Protein AF-A0A838QXB9-F1 (afdb_monomer)

Secondary structure (DSSP, 8-state):
-PPPPPPPHHHHHHHHHHHHHHHHHHHHHHHHHHHHTTTTTS-HHHHHHHHHHHHHHHHHHHHHHHHHHHHHHHS---SHHHHHHHHHHHHHHHHHHHHHHHHHHHHHHHTSTTTHHHHHHHHHHHHHHHHHHHHHHHHHHHHHHHHHT---PPTT---PPPP-

Radius of gyration: 19.09 Å; Cα contacts (8 Å, |Δi|>4): 156; chains: 1; bounding box: 63×21×51 Å

Structure (mmCIF, N/CA/C/O backbone):
data_AF-A0A838QXB9-F1
#
_entry.id   AF-A0A838QXB9-F1
#
loop_
_atom_site.group_PDB
_atom_site.id
_atom_site.type_symbol
_atom_site.label_atom_id
_atom_site.label_alt_id
_atom_site.label_comp_id
_atom_site.label_asym_id
_atom_site.label_entity_id
_atom_site.label_seq_id
_atom_site.pdbx_PDB_ins_code
_atom_site.Cartn_x
_atom_site.Cartn_y
_atom_site.Cartn_z
_atom_site.occupancy
_atom_site.B_iso_or_equiv
_atom_site.auth_seq_id
_atom_site.auth_comp_id
_atom_site.auth_asym_id
_atom_site.auth_atom_id
_atom_site.pdbx_PDB_model_num
ATOM 1 N N . MET A 1 1 ? 38.416 -4.631 -13.370 1.00 43.62 1 MET A N 1
ATOM 2 C CA . MET A 1 1 ? 36.944 -4.481 -13.437 1.00 43.62 1 MET A CA 1
ATOM 3 C C . MET A 1 1 ? 36.651 -3.040 -13.811 1.00 43.62 1 MET A C 1
ATOM 5 O O . MET A 1 1 ? 37.119 -2.160 -13.105 1.00 43.62 1 MET A O 1
ATOM 9 N N . LEU A 1 2 ? 35.972 -2.788 -14.932 1.00 43.16 2 LEU A N 1
ATOM 10 C CA . LEU A 1 2 ? 35.561 -1.427 -15.299 1.00 43.16 2 LEU A CA 1
ATOM 11 C C . LEU A 1 2 ? 34.441 -0.960 -14.348 1.00 43.16 2 LEU A C 1
ATOM 13 O O . LEU A 1 2 ? 33.577 -1.778 -14.018 1.00 43.16 2 LEU A O 1
ATOM 17 N N . PRO A 1 3 ? 34.448 0.305 -13.892 1.00 50.91 3 PRO A N 1
ATOM 18 C CA . PRO A 1 3 ? 33.358 0.847 -13.091 1.00 50.91 3 PRO A CA 1
ATOM 19 C C . PRO A 1 3 ? 32.053 0.782 -13.891 1.00 50.91 3 PRO A C 1
ATOM 21 O O . PRO A 1 3 ? 32.021 1.117 -15.076 1.00 50.91 3 PRO A O 1
ATOM 24 N N . GLU A 1 4 ? 30.979 0.311 -13.254 1.00 52.62 4 GLU A N 1
ATOM 25 C CA . GLU A 1 4 ? 29.656 0.310 -13.878 1.00 52.62 4 GLU A CA 1
ATOM 26 C C . GLU A 1 4 ? 29.263 1.753 -14.231 1.00 52.62 4 GLU A C 1
ATOM 28 O O . GLU A 1 4 ? 29.443 2.650 -13.399 1.00 52.62 4 GLU A O 1
ATOM 33 N N . PRO A 1 5 ? 28.732 2.002 -15.441 1.00 57.16 5 PRO A N 1
ATOM 34 C CA . PRO A 1 5 ? 28.322 3.339 -15.833 1.00 57.16 5 PRO A CA 1
ATOM 35 C C . PRO A 1 5 ? 27.246 3.870 -14.871 1.00 57.16 5 PRO A C 1
ATOM 37 O O . PRO A 1 5 ? 26.381 3.099 -14.434 1.00 57.16 5 PRO A O 1
ATOM 40 N N . PRO A 1 6 ? 27.278 5.172 -14.532 1.00 62.50 6 PRO A N 1
ATOM 41 C CA . PRO A 1 6 ? 26.278 5.781 -13.665 1.00 62.50 6 PRO A CA 1
ATOM 42 C C . PRO A 1 6 ? 24.868 5.584 -14.237 1.00 62.50 6 PRO A C 1
ATOM 44 O O . PRO A 1 6 ? 24.679 5.483 -15.452 1.00 62.50 6 PRO A O 1
ATOM 47 N N . LEU A 1 7 ? 23.868 5.515 -13.353 1.00 66.62 7 LEU A N 1
ATOM 48 C CA . LEU A 1 7 ? 22.469 5.457 -13.777 1.00 66.62 7 LEU A CA 1
ATOM 49 C C . LEU A 1 7 ? 22.152 6.677 -14.648 1.00 66.62 7 LEU A C 1
ATOM 51 O O . LEU A 1 7 ? 22.470 7.805 -14.273 1.00 66.62 7 LEU A O 1
ATOM 55 N N . ASP A 1 8 ? 21.493 6.443 -15.782 1.00 78.88 8 ASP A N 1
ATOM 56 C CA . ASP A 1 8 ? 20.916 7.529 -16.567 1.00 78.88 8 ASP A CA 1
ATOM 57 C C . ASP A 1 8 ? 19.841 8.274 -15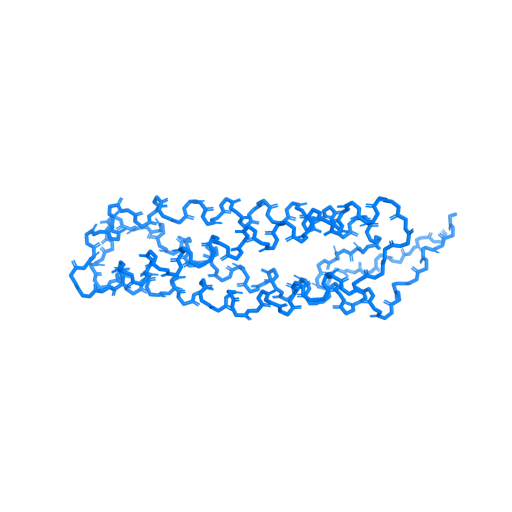.748 1.00 78.88 8 ASP A C 1
ATOM 59 O O . ASP A 1 8 ? 19.264 7.739 -14.791 1.00 78.88 8 ASP A O 1
ATOM 63 N N . SER A 1 9 ? 19.579 9.536 -16.100 1.00 80.00 9 SER A N 1
ATOM 64 C CA . SER A 1 9 ? 18.649 10.397 -15.357 1.00 80.00 9 SER A CA 1
ATOM 65 C C . SER A 1 9 ? 17.253 9.778 -15.219 1.00 80.00 9 SER A C 1
ATOM 67 O O . SER A 1 9 ? 16.616 9.932 -14.180 1.00 80.00 9 SER A O 1
ATOM 69 N N . ALA A 1 10 ? 16.802 9.012 -16.217 1.00 83.38 10 ALA A N 1
ATOM 70 C CA . ALA A 1 10 ? 15.508 8.335 -16.186 1.00 83.38 10 ALA A CA 1
ATOM 71 C C . ALA A 1 10 ? 15.451 7.233 -15.111 1.00 83.38 10 ALA A C 1
ATOM 73 O O . ALA A 1 10 ? 14.466 7.132 -14.374 1.00 83.38 10 ALA A O 1
ATOM 74 N N . ARG A 1 11 ? 16.512 6.430 -14.961 1.00 85.62 11 ARG A N 1
ATOM 75 C CA . ARG A 1 11 ? 16.605 5.414 -13.898 1.00 85.62 11 ARG A CA 1
ATOM 76 C C . ARG A 1 11 ? 16.712 6.028 -12.506 1.00 85.62 11 ARG A C 1
ATOM 78 O O . ARG A 1 11 ? 16.197 5.430 -11.562 1.00 85.62 11 ARG A O 1
ATOM 85 N N . ILE A 1 12 ? 17.345 7.195 -12.368 1.00 86.75 12 ILE A N 1
ATOM 86 C CA . ILE A 1 12 ? 17.382 7.942 -11.100 1.00 86.75 12 ILE A CA 1
ATOM 87 C C . ILE A 1 12 ? 15.967 8.374 -10.704 1.00 86.75 12 ILE A C 1
ATOM 89 O O . ILE A 1 12 ? 15.529 8.053 -9.602 1.00 86.75 12 ILE A O 1
ATOM 93 N N . THR A 1 13 ? 15.221 9.008 -11.614 1.00 87.62 13 THR A N 1
ATOM 94 C CA . THR A 1 13 ? 13.832 9.416 -11.352 1.00 87.62 13 THR A CA 1
ATOM 95 C C . THR A 1 13 ? 12.949 8.222 -10.991 1.00 87.62 13 THR A C 1
ATOM 97 O O . THR A 1 13 ? 12.253 8.255 -9.979 1.00 87.62 13 THR A O 1
ATOM 100 N N . LEU A 1 14 ? 13.037 7.125 -11.753 1.00 91.56 14 LEU A N 1
ATOM 101 C CA . LEU A 1 14 ? 12.285 5.901 -11.471 1.00 91.56 14 LEU A CA 1
ATOM 102 C C . LEU A 1 14 ? 12.609 5.324 -10.085 1.00 91.56 14 LEU A C 1
ATOM 104 O O . LEU A 1 14 ? 11.703 4.912 -9.359 1.00 91.56 14 LEU A O 1
ATOM 108 N N . ARG A 1 15 ? 13.897 5.278 -9.716 1.00 92.38 15 ARG A N 1
ATOM 109 C CA . ARG A 1 15 ? 14.336 4.836 -8.387 1.00 92.38 15 ARG A CA 1
ATOM 110 C C . ARG A 1 15 ? 13.705 5.700 -7.304 1.00 92.38 15 ARG A C 1
ATOM 112 O O . ARG A 1 15 ? 13.139 5.156 -6.360 1.00 92.38 15 ARG A O 1
ATOM 119 N N . ASP A 1 16 ? 13.808 7.015 -7.433 1.00 91.38 16 ASP A N 1
ATOM 120 C CA . ASP A 1 16 ? 13.374 7.950 -6.398 1.00 91.38 16 ASP A CA 1
ATOM 121 C C . ASP A 1 16 ? 11.850 7.918 -6.218 1.00 91.38 16 ASP A C 1
ATOM 123 O O . ASP A 1 16 ? 11.366 7.899 -5.085 1.00 91.38 16 ASP A O 1
ATOM 127 N N . ASP A 1 17 ? 11.086 7.798 -7.306 1.00 92.31 17 ASP A N 1
ATOM 128 C CA . ASP A 1 17 ? 9.630 7.637 -7.248 1.00 92.31 17 ASP A CA 1
ATOM 129 C C . ASP A 1 17 ? 9.216 6.322 -6.572 1.00 92.31 17 ASP A C 1
ATOM 131 O O . ASP A 1 17 ? 8.294 6.298 -5.750 1.00 92.31 17 ASP A O 1
ATOM 135 N N . LEU A 1 18 ? 9.918 5.225 -6.871 1.00 94.88 18 LEU A N 1
ATOM 136 C CA . LEU A 1 18 ? 9.667 3.922 -6.256 1.00 94.88 18 LEU A CA 1
ATOM 137 C C . LEU A 1 18 ? 10.042 3.883 -4.772 1.00 94.88 18 LEU A C 1
ATOM 139 O O . LEU A 1 18 ? 9.318 3.280 -3.973 1.00 94.88 18 LEU A O 1
ATOM 143 N N . LEU A 1 19 ? 11.144 4.530 -4.388 1.00 93.44 19 LEU A N 1
ATOM 144 C CA . LEU A 1 19 ? 11.556 4.645 -2.989 1.00 93.44 19 LEU A CA 1
ATOM 145 C C . LEU A 1 19 ? 10.601 5.542 -2.202 1.00 93.44 19 LEU A C 1
ATOM 147 O O . LEU A 1 19 ? 10.141 5.134 -1.140 1.00 93.44 19 LEU A O 1
ATOM 151 N N . ARG A 1 20 ? 10.199 6.694 -2.750 1.00 92.88 20 ARG A N 1
ATOM 152 C CA . ARG A 1 20 ? 9.186 7.563 -2.131 1.00 92.88 20 ARG A CA 1
ATOM 153 C C . ARG A 1 20 ? 7.870 6.817 -1.911 1.00 92.88 20 ARG A C 1
ATOM 155 O O . ARG A 1 20 ? 7.227 6.966 -0.868 1.00 92.88 20 ARG A O 1
ATOM 162 N N . PHE A 1 21 ? 7.461 5.995 -2.878 1.00 95.19 21 PHE A N 1
ATOM 163 C CA . PHE A 1 21 ? 6.264 5.175 -2.728 1.00 95.19 21 PHE A CA 1
ATOM 164 C C . PHE A 1 21 ? 6.431 4.109 -1.640 1.00 95.19 21 PHE A C 1
ATOM 166 O O . PHE A 1 21 ? 5.565 4.000 -0.773 1.00 95.19 21 PHE A O 1
ATOM 173 N N . ARG A 1 22 ? 7.558 3.384 -1.614 1.00 95.12 22 ARG A N 1
ATOM 174 C CA . ARG A 1 22 ? 7.885 2.439 -0.531 1.00 95.12 22 ARG A CA 1
ATOM 175 C C . ARG A 1 22 ? 7.824 3.117 0.838 1.00 95.12 22 ARG A C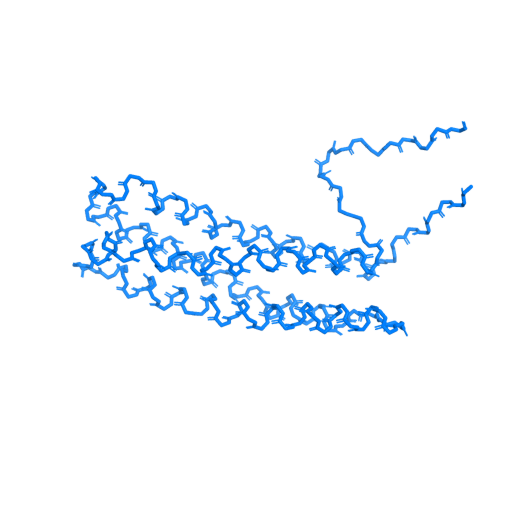 1
ATOM 177 O O . ARG A 1 22 ? 7.182 2.606 1.747 1.00 95.12 22 ARG A O 1
ATOM 184 N N . ASP A 1 23 ? 8.418 4.294 0.972 1.00 92.56 23 ASP A N 1
ATOM 185 C CA . ASP A 1 23 ? 8.444 5.013 2.243 1.00 92.56 23 ASP A CA 1
ATOM 186 C C . ASP A 1 23 ? 7.036 5.488 2.656 1.00 92.56 23 ASP A C 1
ATOM 188 O O . ASP A 1 23 ? 6.704 5.506 3.841 1.00 92.56 23 ASP A O 1
ATOM 192 N N . THR A 1 24 ? 6.153 5.769 1.689 1.00 94.12 24 THR A N 1
ATOM 193 C CA . THR A 1 24 ? 4.724 6.009 1.962 1.00 94.12 24 THR A CA 1
ATOM 194 C C . THR A 1 24 ? 4.052 4.762 2.554 1.00 94.12 24 THR A C 1
ATOM 196 O O . THR A 1 24 ? 3.283 4.875 3.515 1.00 94.12 24 THR A O 1
ATOM 199 N N . LEU A 1 25 ? 4.360 3.570 2.026 1.00 96.06 25 LEU A N 1
ATOM 200 C CA . LEU A 1 25 ? 3.805 2.297 2.503 1.00 96.06 25 LEU A CA 1
ATOM 201 C C . LEU A 1 25 ? 4.235 1.969 3.940 1.00 96.06 25 LEU A C 1
ATOM 203 O O . LEU A 1 25 ? 3.437 1.401 4.683 1.00 96.06 25 LEU A O 1
ATOM 207 N N . ASN A 1 26 ? 5.413 2.421 4.386 1.00 94.69 26 ASN A N 1
ATOM 208 C CA . ASN A 1 26 ? 5.860 2.247 5.776 1.00 94.69 26 ASN A CA 1
ATOM 209 C C . ASN A 1 26 ? 4.898 2.881 6.798 1.00 94.69 26 ASN A C 1
ATOM 211 O O . ASN A 1 26 ? 4.829 2.445 7.949 1.00 94.69 26 ASN A O 1
ATOM 215 N N . SER A 1 27 ? 4.109 3.886 6.394 1.00 94.94 27 SER A N 1
ATOM 216 C CA . SER A 1 27 ? 3.071 4.458 7.262 1.00 94.94 27 SER A CA 1
ATOM 217 C C . SER A 1 27 ? 1.946 3.465 7.586 1.00 94.94 27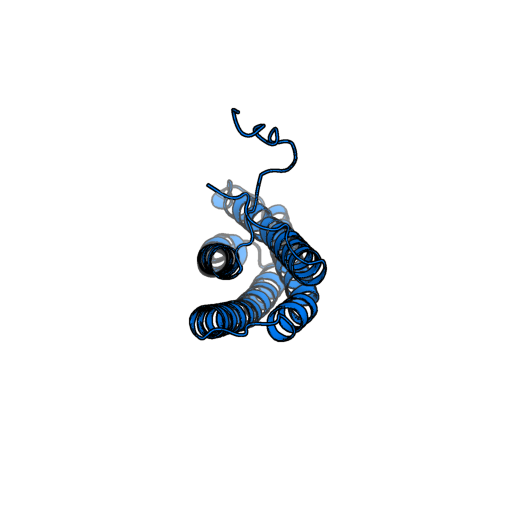 SER A C 1
ATOM 219 O O . SER A 1 27 ? 1.347 3.557 8.659 1.00 94.94 27 SER A O 1
ATOM 221 N N . ILE A 1 28 ? 1.687 2.494 6.703 1.00 97.25 28 ILE A N 1
ATOM 222 C CA . ILE A 1 28 ? 0.722 1.412 6.925 1.00 97.25 28 ILE A CA 1
ATOM 223 C C . ILE A 1 28 ? 1.291 0.400 7.914 1.00 97.25 28 ILE A C 1
ATOM 225 O O . ILE A 1 28 ? 0.586 0.016 8.842 1.00 97.25 28 ILE A O 1
ATOM 229 N N . ASP A 1 29 ? 2.558 0.004 7.776 1.00 95.50 29 ASP A N 1
ATOM 230 C CA . ASP A 1 29 ? 3.189 -0.908 8.738 1.00 95.50 29 ASP A CA 1
ATOM 231 C C . ASP A 1 29 ? 3.248 -0.296 10.139 1.00 95.50 29 ASP A C 1
ATOM 233 O O . ASP A 1 29 ? 2.929 -0.966 11.122 1.00 95.50 29 ASP A O 1
ATOM 237 N N . ALA A 1 30 ? 3.554 1.000 10.241 1.00 95.50 30 ALA A N 1
ATOM 238 C CA . ALA A 1 30 ? 3.501 1.720 11.508 1.00 95.50 30 ALA A CA 1
ATOM 239 C C . ALA A 1 30 ? 2.078 1.755 12.100 1.00 95.50 30 ALA A C 1
ATOM 241 O O . ALA A 1 30 ? 1.907 1.559 13.307 1.00 95.50 30 ALA A O 1
ATOM 242 N N . ALA A 1 31 ? 1.052 1.981 11.273 1.00 96.56 31 ALA A N 1
ATOM 243 C CA . ALA A 1 31 ? -0.344 1.959 11.709 1.00 96.56 31 ALA A CA 1
ATOM 244 C C . ALA A 1 31 ? -0.784 0.557 12.160 1.00 96.56 31 ALA A C 1
ATOM 246 O O . ALA A 1 31 ? -1.385 0.418 13.225 1.00 96.56 31 ALA A O 1
ATOM 247 N N . ALA A 1 32 ? -0.421 -0.482 11.408 1.00 96.38 32 ALA A N 1
ATOM 248 C CA . ALA A 1 32 ? -0.699 -1.872 11.742 1.00 96.38 32 ALA A CA 1
ATOM 249 C C . ALA A 1 32 ? -0.002 -2.292 13.044 1.00 96.38 32 ALA A C 1
ATOM 251 O O . ALA A 1 32 ? -0.641 -2.878 13.912 1.00 96.38 32 ALA A O 1
ATOM 252 N N . ALA A 1 33 ? 1.267 -1.922 13.237 1.00 95.62 33 ALA A N 1
ATOM 253 C CA . ALA A 1 33 ? 1.998 -2.204 14.470 1.00 95.62 33 ALA A CA 1
ATOM 254 C C . ALA A 1 33 ? 1.354 -1.524 15.690 1.00 95.62 33 ALA A C 1
ATOM 256 O O . ALA A 1 33 ? 1.239 -2.130 16.754 1.00 95.62 33 ALA A O 1
ATOM 257 N N . ARG A 1 34 ? 0.890 -0.275 15.543 1.00 92.94 34 ARG A N 1
ATOM 258 C CA . ARG A 1 34 ? 0.146 0.434 16.601 1.00 92.94 34 ARG A CA 1
ATOM 259 C C . ARG A 1 34 ? -1.208 -0.201 16.885 1.00 92.94 34 ARG A C 1
ATOM 261 O O . ARG A 1 34 ? -1.623 -0.235 18.038 1.00 92.94 34 ARG A O 1
ATOM 268 N N . LEU A 1 35 ? -1.900 -0.665 15.848 1.00 93.62 35 LEU A N 1
ATOM 269 C CA . LEU A 1 35 ? -3.162 -1.376 15.995 1.00 93.62 35 LEU A CA 1
ATOM 270 C C . LEU A 1 35 ? -2.959 -2.673 16.778 1.00 93.62 35 LEU A C 1
ATOM 272 O O . LEU A 1 35 ? -3.700 -2.911 17.719 1.00 93.62 35 LEU A O 1
ATOM 276 N N . GLN A 1 36 ? -1.938 -3.451 16.417 1.00 93.88 36 GLN A N 1
ATOM 277 C CA . GLN A 1 36 ? -1.616 -4.754 17.002 1.00 93.88 36 GLN A CA 1
ATOM 278 C C . GLN A 1 36 ? -1.103 -4.660 18.440 1.00 93.88 36 GLN A C 1
ATOM 280 O O . GLN A 1 36 ? -1.323 -5.574 19.233 1.00 93.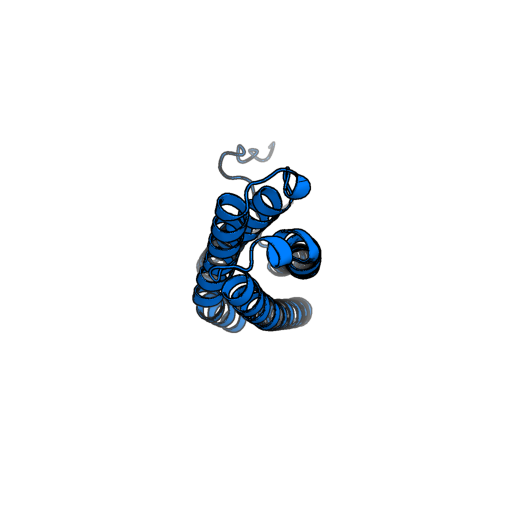88 36 GLN A O 1
ATOM 285 N N . ARG A 1 37 ? -0.432 -3.560 18.791 1.00 92.31 37 ARG A N 1
ATOM 286 C CA . ARG A 1 37 ? 0.101 -3.336 20.135 1.00 92.31 37 ARG A CA 1
ATOM 287 C C . ARG A 1 37 ? -1.027 -3.100 21.139 1.00 92.31 37 ARG A C 1
ATOM 289 O O . ARG A 1 37 ? -1.815 -2.172 20.977 1.00 92.31 37 ARG A O 1
ATOM 296 N N . ASP A 1 38 ? -1.081 -3.915 22.186 1.00 81.94 38 ASP A N 1
ATOM 297 C CA . ASP A 1 38 ? -1.979 -3.760 23.342 1.00 81.94 38 ASP A CA 1
ATOM 298 C C . ASP A 1 38 ? -3.468 -3.634 22.963 1.00 81.94 38 ASP A C 1
ATOM 300 O O . ASP A 1 38 ? -4.267 -3.015 23.660 1.00 81.94 38 ASP A O 1
ATOM 304 N N . PHE A 1 39 ? -3.869 -4.209 21.823 1.00 87.56 39 PHE A N 1
ATOM 305 C CA . PHE A 1 39 ? -5.221 -4.055 21.266 1.00 87.56 39 PHE A CA 1
ATOM 306 C C . PHE A 1 39 ? -6.323 -4.648 22.156 1.00 87.56 39 PHE A C 1
ATOM 308 O O . PHE A 1 39 ? -7.475 -4.227 22.076 1.00 87.56 39 PHE A O 1
ATOM 315 N N . ARG A 1 40 ? -5.972 -5.624 23.002 1.00 89.06 40 ARG A N 1
ATOM 316 C CA . ARG A 1 40 ? -6.898 -6.255 23.953 1.00 89.06 40 ARG A CA 1
ATOM 317 C C . ARG A 1 40 ? -7.280 -5.302 25.082 1.00 89.06 40 ARG A C 1
ATOM 319 O O . ARG A 1 40 ? -8.444 -5.258 25.458 1.00 89.06 40 ARG A O 1
ATOM 326 N N . GLU A 1 41 ? -6.314 -4.525 25.560 1.00 92.00 41 GLU A N 1
ATOM 327 C CA . GLU A 1 41 ? -6.438 -3.644 26.728 1.00 92.00 41 GLU A CA 1
ATOM 328 C C . GLU A 1 41 ? -6.748 -2.192 26.342 1.00 92.00 41 GLU A C 1
ATOM 330 O O . GLU A 1 41 ? -7.194 -1.397 27.166 1.00 92.00 41 GLU A O 1
ATOM 335 N N . ALA A 1 42 ? -6.550 -1.831 25.071 1.00 93.88 42 ALA A N 1
ATOM 336 C CA . ALA A 1 42 ? -6.884 -0.513 24.561 1.00 93.88 42 ALA A CA 1
ATOM 337 C C . ALA A 1 42 ? -8.379 -0.193 24.741 1.00 93.88 42 ALA A C 1
ATOM 339 O O . ALA A 1 42 ? -9.263 -1.016 24.473 1.00 93.88 42 ALA A O 1
ATOM 340 N N . SER A 1 43 ? -8.662 1.052 25.130 1.00 96.06 43 SER A N 1
ATOM 341 C CA . SER A 1 43 ? -10.030 1.561 25.196 1.00 96.06 43 SER A CA 1
ATOM 342 C C . SER A 1 43 ? -10.684 1.571 23.811 1.00 96.06 43 SER A C 1
ATOM 344 O O . SER A 1 43 ? -10.020 1.728 22.782 1.00 96.06 43 SER A O 1
ATOM 346 N N . THR A 1 44 ? -12.013 1.475 23.773 1.00 95.88 44 THR A N 1
ATOM 347 C CA . THR A 1 44 ? -12.810 1.554 22.537 1.00 95.88 44 THR A CA 1
ATOM 348 C C . THR A 1 44 ? -12.468 2.807 21.725 1.00 95.88 44 THR A C 1
ATOM 350 O O . THR A 1 44 ? -12.241 2.721 20.520 1.00 95.88 44 THR A O 1
ATOM 353 N N . ALA A 1 45 ? -12.336 3.967 22.376 1.00 96.38 45 ALA A N 1
ATOM 354 C CA . ALA A 1 45 ? -11.955 5.212 21.708 1.00 96.38 45 ALA A CA 1
ATOM 355 C C . ALA A 1 45 ? -10.557 5.134 21.063 1.00 96.38 45 ALA A C 1
ATOM 357 O O . ALA A 1 45 ? -10.369 5.584 19.929 1.00 96.38 45 ALA A O 1
ATOM 358 N N . ALA A 1 46 ? -9.585 4.523 21.750 1.00 96.81 46 ALA A N 1
ATOM 359 C CA . ALA A 1 46 ? -8.244 4.324 21.210 1.00 96.81 46 ALA A CA 1
ATOM 360 C C . ALA A 1 46 ? -8.248 3.370 20.005 1.00 96.81 46 ALA A C 1
ATOM 362 O O . ALA A 1 46 ? -7.565 3.635 19.015 1.00 96.81 46 ALA A O 1
ATOM 363 N N . LEU A 1 47 ? -9.041 2.297 20.048 1.00 97.19 47 LEU A N 1
ATOM 364 C CA . LEU A 1 47 ? -9.183 1.354 18.936 1.00 97.19 47 LEU A CA 1
ATOM 365 C C . LEU A 1 47 ? -9.794 2.006 17.692 1.00 97.19 47 LEU A C 1
ATOM 367 O O . LEU A 1 47 ? -9.232 1.881 16.604 1.00 97.19 47 LEU A O 1
ATOM 371 N N . LEU A 1 48 ? -10.878 2.770 17.852 1.00 97.62 48 LEU A N 1
ATOM 372 C CA . LEU A 1 48 ? -11.492 3.518 16.750 1.00 97.62 48 LEU A CA 1
ATOM 373 C C . LEU A 1 48 ? -10.508 4.519 16.130 1.00 97.62 48 LEU A C 1
ATOM 375 O O . LEU A 1 48 ? -10.410 4.624 14.909 1.00 97.62 48 LEU A O 1
ATOM 379 N N . SER A 1 49 ? -9.737 5.222 16.965 1.00 97.44 49 SER A N 1
ATOM 380 C CA . SER A 1 49 ? -8.679 6.126 16.501 1.00 97.44 49 SER A CA 1
ATOM 381 C C . SER A 1 49 ? -7.611 5.387 15.684 1.00 97.44 49 SER A C 1
ATOM 383 O O . SER A 1 49 ? -7.263 5.808 14.582 1.00 97.44 49 SER A O 1
ATOM 385 N N . ARG A 1 50 ? -7.136 4.229 16.158 1.00 97.44 50 ARG A N 1
ATOM 386 C CA . ARG A 1 50 ? -6.152 3.406 15.432 1.00 97.44 50 ARG A CA 1
ATOM 387 C C . ARG A 1 50 ? -6.702 2.877 14.104 1.00 97.44 50 ARG A C 1
ATOM 389 O O . ARG A 1 50 ? -5.974 2.890 13.112 1.00 97.44 50 ARG A O 1
ATOM 396 N N . ALA A 1 51 ? -7.973 2.475 14.058 1.00 97.88 51 ALA A N 1
ATOM 397 C CA . ALA A 1 51 ? -8.635 2.082 12.815 1.00 97.88 51 ALA A CA 1
ATOM 398 C C . ALA A 1 51 ? -8.681 3.240 11.802 1.00 97.88 51 ALA A C 1
ATOM 400 O O . ALA A 1 51 ? -8.345 3.036 10.636 1.00 97.88 51 ALA A O 1
ATOM 401 N N . ARG A 1 52 ? -8.979 4.473 12.244 1.00 98.06 52 ARG A N 1
ATOM 402 C CA . ARG A 1 52 ? -8.909 5.675 11.384 1.00 98.06 52 ARG A CA 1
ATOM 403 C C . ARG A 1 52 ? -7.510 5.892 10.828 1.00 98.06 52 ARG A C 1
ATOM 405 O O . ARG A 1 52 ? -7.353 6.035 9.623 1.00 98.06 52 ARG A O 1
ATOM 412 N N . VAL A 1 53 ? -6.488 5.827 11.682 1.00 98.00 53 VAL A N 1
ATOM 413 C CA . VAL A 1 53 ? -5.088 5.991 11.257 1.00 98.00 53 VAL A CA 1
ATOM 414 C C . VAL A 1 53 ? -4.695 4.958 10.194 1.00 98.00 53 VAL A C 1
ATOM 416 O O . VAL A 1 53 ? -4.019 5.308 9.225 1.00 98.00 53 VAL A O 1
ATOM 419 N N . MET A 1 54 ? -5.126 3.702 10.350 1.00 98.19 54 MET A N 1
ATOM 420 C CA . MET A 1 54 ? -4.893 2.639 9.368 1.00 98.19 54 MET A CA 1
ATOM 421 C C . MET A 1 54 ? -5.612 2.917 8.042 1.00 98.19 54 MET A C 1
ATOM 423 O O . MET A 1 54 ? -4.992 2.829 6.979 1.00 98.19 54 MET A O 1
ATOM 427 N N . SER A 1 55 ? -6.887 3.312 8.098 1.00 98.38 55 SER A N 1
ATOM 428 C CA . SER A 1 55 ? -7.643 3.726 6.913 1.00 98.38 55 SER A CA 1
ATOM 429 C C . SER A 1 55 ? -6.945 4.869 6.168 1.00 98.38 55 SER A C 1
ATOM 431 O O . SER A 1 55 ? -6.669 4.753 4.970 1.00 98.38 55 SER A O 1
ATOM 433 N N . ASP A 1 56 ? -6.568 5.931 6.882 1.00 98.12 56 ASP A N 1
ATOM 434 C CA . ASP A 1 56 ? -5.918 7.104 6.302 1.00 98.12 56 ASP A CA 1
ATOM 435 C C . ASP A 1 56 ? -4.573 6.752 5.658 1.00 98.12 56 ASP A C 1
ATOM 437 O O . ASP A 1 56 ? -4.230 7.275 4.595 1.00 98.12 56 ASP A O 1
ATOM 441 N N . ALA A 1 57 ? -3.798 5.852 6.273 1.00 97.81 57 ALA A N 1
ATOM 442 C CA . ALA A 1 57 ? -2.541 5.364 5.709 1.00 97.81 57 ALA A CA 1
ATOM 443 C C . ALA A 1 57 ? -2.767 4.594 4.398 1.00 97.81 57 ALA A C 1
ATOM 445 O O . ALA A 1 57 ? -2.063 4.831 3.407 1.00 97.81 57 ALA A O 1
ATOM 446 N N . CYS A 1 58 ? -3.786 3.734 4.355 1.00 98.06 58 CYS A N 1
ATOM 447 C CA . CYS A 1 58 ? -4.172 3.009 3.149 1.00 98.06 58 CYS A CA 1
ATOM 448 C C . CYS A 1 58 ? -4.698 3.952 2.054 1.00 98.06 58 CYS A C 1
ATOM 450 O O . CYS A 1 58 ? -4.289 3.831 0.898 1.00 98.06 58 CYS A O 1
ATOM 452 N N . ALA A 1 59 ? -5.510 4.953 2.407 1.00 97.56 59 ALA A N 1
ATOM 453 C CA . ALA A 1 59 ? -6.004 5.967 1.479 1.00 97.56 59 ALA A CA 1
ATOM 454 C C . ALA A 1 59 ? -4.872 6.835 0.903 1.00 97.56 59 ALA A C 1
ATOM 456 O O . ALA A 1 59 ? -4.806 7.042 -0.310 1.00 97.56 59 ALA A O 1
ATOM 457 N N . ARG A 1 60 ? -3.944 7.314 1.747 1.00 96.12 60 ARG A N 1
ATOM 458 C CA . ARG A 1 60 ? -2.758 8.071 1.304 1.00 96.12 60 ARG A CA 1
ATOM 459 C C . ARG A 1 60 ? -1.908 7.263 0.332 1.00 96.12 60 ARG A C 1
ATOM 461 O O . ARG A 1 60 ? -1.571 7.768 -0.734 1.00 96.12 60 ARG A O 1
ATOM 468 N N . SER A 1 61 ? -1.613 6.012 0.670 1.00 96.38 61 SER A N 1
ATOM 469 C CA . SER A 1 61 ? -0.809 5.138 -0.186 1.00 96.38 61 SER A CA 1
ATOM 470 C C . SER A 1 61 ? -1.505 4.861 -1.520 1.00 96.38 61 SER A C 1
ATOM 472 O O . SER A 1 61 ? -0.882 4.955 -2.575 1.00 96.38 61 SER A O 1
ATOM 474 N N . ALA A 1 62 ? -2.817 4.608 -1.504 1.00 96.25 62 ALA A N 1
ATOM 475 C CA . ALA A 1 62 ? -3.591 4.383 -2.722 1.00 96.25 62 ALA A CA 1
ATOM 476 C C . ALA A 1 62 ? -3.570 5.591 -3.678 1.00 96.25 62 ALA A C 1
ATOM 478 O O . ALA A 1 62 ? -3.551 5.394 -4.891 1.00 96.25 62 ALA A O 1
ATOM 479 N N . ARG A 1 63 ? -3.525 6.828 -3.157 1.00 95.00 63 ARG A N 1
ATOM 480 C CA . ARG A 1 63 ? -3.444 8.053 -3.978 1.00 95.00 63 ARG A CA 1
ATOM 481 C C . ARG A 1 63 ? -2.129 8.191 -4.748 1.00 95.00 63 ARG A C 1
ATOM 483 O O . ARG A 1 63 ? -2.142 8.730 -5.848 1.00 95.00 63 ARG A O 1
ATOM 490 N N . ASN A 1 64 ? -1.022 7.685 -4.206 1.00 91.50 64 ASN A N 1
ATOM 491 C CA . ASN A 1 64 ? 0.292 7.772 -4.856 1.00 91.50 64 ASN A CA 1
ATOM 492 C C . ASN A 1 64 ? 0.513 6.669 -5.906 1.00 91.50 64 ASN A C 1
ATOM 494 O O . ASN A 1 64 ? 1.320 6.833 -6.821 1.00 91.50 64 ASN A O 1
ATOM 498 N N . LEU A 1 65 ? -0.233 5.565 -5.815 1.00 94.38 65 LEU A N 1
ATOM 499 C CA . LEU A 1 65 ? -0.036 4.377 -6.645 1.00 94.38 65 LEU A CA 1
ATOM 500 C C . LEU A 1 65 ? -0.172 4.624 -8.164 1.00 94.38 65 LEU A C 1
ATOM 502 O O . LEU A 1 65 ? 0.673 4.111 -8.898 1.00 94.38 65 LEU A O 1
ATOM 506 N N . PRO A 1 66 ? -1.146 5.408 -8.682 1.00 94.44 66 PRO A N 1
ATOM 507 C CA . PRO A 1 66 ? -1.255 5.663 -10.123 1.00 94.44 66 PRO A CA 1
ATOM 508 C C . PRO A 1 66 ? -0.018 6.339 -10.727 1.00 94.44 66 PRO A C 1
ATOM 510 O O . PRO A 1 66 ? 0.388 5.994 -11.838 1.00 94.44 66 PRO A O 1
ATOM 513 N N . LEU A 1 67 ? 0.605 7.269 -9.994 1.00 91.50 67 LEU A N 1
ATOM 514 C CA . LEU A 1 67 ? 1.823 7.949 -10.441 1.00 91.50 67 LEU A CA 1
ATOM 515 C C . LEU A 1 67 ? 2.993 6.965 -10.516 1.00 91.50 67 LEU A C 1
ATOM 517 O O . LEU A 1 67 ? 3.659 6.878 -11.546 1.00 91.50 6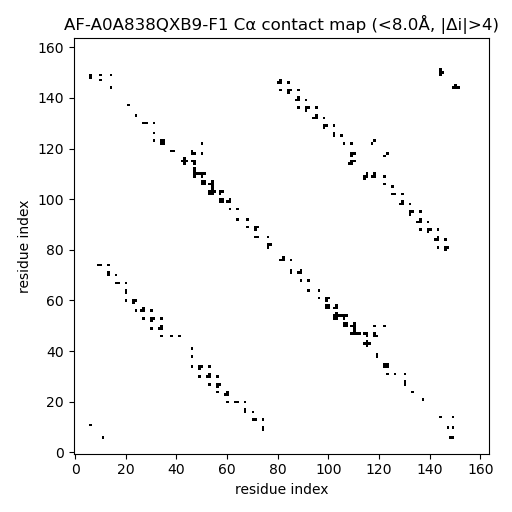7 LEU A O 1
ATOM 521 N N . THR A 1 68 ? 3.181 6.155 -9.472 1.00 94.69 68 THR A N 1
ATOM 522 C CA . THR A 1 68 ? 4.209 5.107 -9.440 1.00 94.69 68 THR A CA 1
ATOM 523 C C . THR A 1 68 ? 4.009 4.075 -10.552 1.00 94.69 68 THR A C 1
ATOM 525 O O . THR A 1 68 ? 4.962 3.680 -11.221 1.00 94.69 68 THR A O 1
ATOM 528 N N . HIS A 1 69 ? 2.763 3.672 -10.802 1.00 96.31 69 HIS A N 1
ATOM 529 C CA . HIS A 1 69 ? 2.414 2.752 -11.880 1.00 96.31 69 HIS A CA 1
ATOM 530 C C . HIS A 1 69 ? 2.777 3.317 -13.258 1.00 96.31 69 HIS A C 1
ATOM 532 O O . HIS A 1 69 ? 3.404 2.630 -14.068 1.00 96.31 69 HIS A O 1
ATOM 538 N N . LYS A 1 70 ? 2.448 4.589 -13.513 1.00 94.75 70 LYS A N 1
ATOM 539 C CA . LYS A 1 70 ? 2.819 5.279 -14.755 1.00 94.75 70 LYS A CA 1
ATOM 540 C C . LYS A 1 70 ? 4.340 5.345 -14.934 1.00 94.75 70 LYS A C 1
ATOM 542 O O . LYS A 1 70 ? 4.818 5.076 -16.033 1.00 94.75 70 LYS A O 1
ATOM 547 N N . ALA A 1 71 ? 5.090 5.644 -13.871 1.00 93.62 71 ALA A N 1
ATOM 548 C CA . ALA A 1 71 ? 6.552 5.694 -13.913 1.00 93.62 71 ALA A CA 1
ATOM 549 C C . ALA A 1 71 ? 7.169 4.332 -14.281 1.00 93.62 71 ALA A C 1
ATOM 551 O O . ALA A 1 71 ? 8.037 4.261 -15.148 1.00 93.62 71 ALA A O 1
ATOM 552 N N . VAL A 1 72 ? 6.678 3.234 -13.691 1.00 95.50 72 VAL A N 1
ATOM 553 C CA . VAL A 1 72 ? 7.155 1.875 -14.013 1.00 95.50 72 VAL A CA 1
ATOM 554 C C . VAL A 1 72 ? 6.838 1.488 -15.457 1.00 95.50 72 VAL A C 1
ATOM 556 O O . VAL A 1 72 ? 7.682 0.887 -16.119 1.00 95.50 72 VAL A O 1
ATOM 559 N N . LEU A 1 73 ? 5.653 1.833 -15.969 1.00 94.88 73 LEU A N 1
ATOM 560 C CA . LEU A 1 73 ? 5.295 1.562 -17.365 1.00 94.88 73 LEU A CA 1
ATOM 561 C C . LEU A 1 73 ? 6.152 2.348 -18.362 1.00 94.88 73 LEU A C 1
ATOM 563 O O . LEU A 1 73 ? 6.507 1.808 -19.408 1.00 94.88 73 LEU A O 1
ATOM 567 N N . ALA A 1 74 ? 6.488 3.596 -18.032 1.00 92.50 74 ALA A N 1
ATOM 568 C CA . ALA A 1 74 ? 7.316 4.464 -18.865 1.00 92.50 74 ALA A CA 1
ATOM 569 C C . ALA A 1 74 ? 8.807 4.077 -18.859 1.00 92.50 74 ALA A C 1
ATOM 571 O O . ALA A 1 74 ? 9.564 4.565 -19.694 1.00 92.50 74 ALA A O 1
ATOM 572 N N . ALA A 1 75 ? 9.236 3.212 -17.935 1.00 90.81 75 ALA A N 1
ATOM 573 C CA . ALA A 1 75 ? 10.621 2.774 -17.842 1.00 90.81 75 ALA A CA 1
ATOM 574 C C . ALA A 1 75 ? 11.055 2.008 -19.101 1.00 90.81 75 ALA A C 1
ATOM 576 O O . ALA A 1 75 ? 10.414 1.024 -19.498 1.00 90.81 75 ALA A O 1
ATOM 577 N N . ASP A 1 76 ? 12.178 2.428 -19.687 1.00 87.19 76 ASP A N 1
ATOM 578 C CA . ASP A 1 76 ? 12.785 1.735 -20.818 1.00 87.19 76 ASP A CA 1
ATOM 579 C C . ASP A 1 76 ? 13.349 0.368 -20.395 1.00 87.19 76 ASP A C 1
ATOM 581 O O . ASP A 1 76 ? 14.071 0.228 -19.404 1.00 87.19 76 ASP A O 1
ATOM 585 N N . THR A 1 77 ? 12.996 -0.668 -21.155 1.00 88.31 77 THR A N 1
ATOM 586 C CA . THR A 1 77 ? 13.362 -2.062 -20.875 1.00 88.31 77 THR A CA 1
ATOM 587 C C . THR A 1 77 ? 13.697 -2.792 -22.181 1.00 88.31 77 THR A C 1
ATOM 589 O O . THR A 1 77 ? 12.869 -3.556 -22.701 1.00 88.31 77 THR A O 1
ATOM 592 N N . PRO A 1 78 ? 14.893 -2.558 -22.745 1.00 84.44 78 PRO A N 1
ATOM 593 C CA . PRO A 1 78 ? 15.249 -3.044 -24.078 1.00 84.44 78 PRO A CA 1
ATOM 594 C C . PRO A 1 78 ? 15.480 -4.561 -24.129 1.00 84.44 78 PRO A C 1
ATOM 596 O O . PRO A 1 78 ? 15.251 -5.186 -25.165 1.00 84.44 78 PRO A O 1
ATOM 599 N N . ASP A 1 79 ? 15.841 -5.204 -23.016 1.00 93.50 79 ASP A N 1
ATOM 600 C CA . ASP A 1 79 ? 16.053 -6.652 -22.953 1.00 93.50 79 ASP A CA 1
ATOM 601 C C . ASP A 1 79 ? 14.874 -7.427 -22.327 1.00 93.50 79 ASP A C 1
ATOM 603 O O . ASP A 1 79 ? 14.025 -6.899 -21.600 1.00 93.50 79 ASP A O 1
ATOM 607 N N . LYS A 1 80 ? 14.822 -8.734 -22.620 1.00 93.88 80 LYS A N 1
ATOM 608 C CA . LYS A 1 80 ? 13.746 -9.641 -22.184 1.00 93.88 80 LYS A CA 1
ATOM 609 C C . LYS A 1 80 ? 13.649 -9.754 -20.658 1.00 93.88 80 LYS A C 1
ATOM 611 O O . LYS A 1 80 ? 12.539 -9.866 -20.136 1.00 93.88 80 LYS A O 1
ATOM 616 N N . ARG A 1 81 ? 14.779 -9.726 -19.941 1.00 93.75 81 ARG A N 1
ATOM 617 C CA . ARG A 1 81 ? 14.813 -9.854 -18.476 1.00 93.75 81 ARG A CA 1
ATOM 618 C C . ARG A 1 81 ? 14.198 -8.616 -17.826 1.00 93.75 81 ARG A C 1
ATOM 620 O O . ARG A 1 81 ? 13.331 -8.767 -16.966 1.00 93.75 81 ARG A O 1
ATOM 627 N N . ARG A 1 82 ? 14.571 -7.412 -18.270 1.00 93.38 82 ARG A N 1
ATOM 628 C CA . ARG A 1 82 ? 13.981 -6.153 -17.784 1.00 93.38 82 ARG A CA 1
ATOM 629 C C . ARG A 1 82 ? 12.492 -6.052 -18.098 1.00 93.38 82 ARG A C 1
ATOM 631 O O . ARG A 1 82 ? 11.722 -5.695 -17.210 1.00 93.38 82 ARG A O 1
ATOM 638 N N . ARG A 1 83 ? 12.053 -6.459 -19.298 1.00 96.00 83 ARG A N 1
ATOM 639 C CA . ARG A 1 83 ? 10.614 -6.517 -19.637 1.00 96.00 83 ARG A CA 1
ATOM 640 C C . ARG A 1 83 ? 9.828 -7.423 -18.696 1.00 96.00 83 ARG A C 1
ATOM 642 O O . ARG A 1 83 ? 8.768 -7.025 -18.220 1.00 96.00 83 ARG A O 1
ATOM 649 N N . LYS A 1 84 ? 10.350 -8.624 -18.416 1.00 96.31 84 LYS A N 1
ATOM 650 C CA . LYS A 1 84 ? 9.727 -9.562 -17.471 1.00 96.31 84 LYS A CA 1
ATOM 651 C C . LYS A 1 84 ? 9.602 -8.931 -16.084 1.00 96.31 84 LYS A C 1
ATOM 653 O O . LYS A 1 84 ? 8.513 -8.923 -15.521 1.00 96.31 84 LYS A O 1
ATOM 658 N N . SER A 1 85 ? 10.687 -8.347 -15.580 1.00 96.31 85 SER A N 1
ATOM 659 C CA . SER A 1 85 ? 10.698 -7.727 -14.255 1.00 96.31 85 SER A CA 1
ATOM 660 C C . SER A 1 85 ? 9.760 -6.516 -14.157 1.00 96.31 85 SER A C 1
ATOM 662 O O . SER A 1 85 ? 9.048 -6.369 -13.166 1.00 96.31 85 SER A O 1
ATOM 664 N N . ARG A 1 86 ? 9.662 -5.694 -15.212 1.00 96.44 86 ARG A N 1
ATOM 665 C CA . ARG A 1 86 ? 8.659 -4.621 -15.309 1.00 96.44 86 ARG A CA 1
ATOM 666 C C . ARG A 1 86 ? 7.236 -5.170 -15.243 1.00 96.44 86 ARG A C 1
ATOM 668 O O . ARG A 1 86 ? 6.417 -4.624 -14.513 1.00 96.44 86 ARG A O 1
ATOM 675 N N . GLY A 1 87 ? 6.947 -6.259 -15.958 1.00 97.56 87 GLY A N 1
ATOM 676 C CA . GLY A 1 87 ? 5.644 -6.928 -15.900 1.00 97.56 87 GLY A CA 1
ATOM 677 C C . GLY A 1 87 ? 5.292 -7.432 -14.495 1.00 97.56 87 GLY A C 1
ATOM 678 O O . GLY A 1 87 ? 4.181 -7.211 -14.023 1.00 97.56 87 GLY A O 1
ATOM 679 N N . GLU A 1 88 ? 6.246 -8.049 -13.796 1.00 98.00 88 GLU A N 1
ATOM 680 C CA . GLU A 1 88 ? 6.073 -8.483 -12.401 1.00 98.00 88 GLU A CA 1
ATOM 681 C C . GLU A 1 88 ? 5.817 -7.298 -11.459 1.00 98.00 88 GLU A C 1
ATOM 683 O O . GLU A 1 88 ? 4.950 -7.377 -10.586 1.00 98.00 88 GLU A O 1
ATOM 688 N N . MET A 1 89 ? 6.526 -6.185 -11.665 1.00 98.00 89 MET A N 1
ATOM 689 C CA . MET A 1 89 ? 6.359 -4.965 -10.879 1.00 98.00 89 MET A CA 1
ATOM 690 C C . MET A 1 89 ? 4.985 -4.320 -11.092 1.00 98.00 89 MET A C 1
ATOM 692 O O . MET A 1 89 ? 4.312 -3.969 -10.124 1.00 98.00 89 MET A O 1
ATOM 696 N N . VAL A 1 90 ? 4.527 -4.228 -12.343 1.00 98.06 90 VAL A N 1
ATOM 697 C CA . VAL A 1 90 ? 3.176 -3.756 -12.691 1.00 98.06 90 VAL A CA 1
ATOM 698 C C . VAL A 1 90 ? 2.111 -4.614 -12.003 1.00 98.06 90 VAL A C 1
ATOM 700 O O . VAL A 1 90 ? 1.268 -4.087 -11.281 1.00 98.06 90 VAL A O 1
ATOM 703 N N . GLN A 1 91 ? 2.214 -5.943 -12.102 1.00 98.19 91 GLN A N 1
ATOM 704 C CA . GLN A 1 91 ? 1.286 -6.849 -11.416 1.00 98.19 91 GLN A CA 1
ATOM 705 C C . GLN A 1 91 ? 1.314 -6.684 -9.889 1.00 98.19 91 GLN A C 1
ATOM 707 O O . GLN A 1 91 ? 0.284 -6.829 -9.227 1.00 98.19 91 GLN A O 1
ATOM 712 N N . ALA A 1 92 ? 2.482 -6.414 -9.298 1.00 98.06 92 ALA A N 1
ATOM 713 C CA . ALA A 1 92 ? 2.590 -6.157 -7.865 1.00 98.06 92 ALA A CA 1
ATOM 714 C C . ALA A 1 92 ? 1.875 -4.857 -7.463 1.00 98.06 92 ALA A C 1
ATOM 716 O O . ALA A 1 92 ? 1.184 -4.844 -6.443 1.00 98.06 92 ALA A O 1
ATOM 717 N N . LEU A 1 93 ? 1.982 -3.800 -8.275 1.00 97.88 93 LEU A N 1
ATOM 718 C CA . LEU A 1 93 ? 1.268 -2.538 -8.067 1.00 97.88 93 LEU A CA 1
ATOM 719 C C . LEU A 1 93 ? -0.252 -2.710 -8.213 1.00 97.88 93 LEU A C 1
ATOM 721 O O . LEU A 1 93 ? -0.995 -2.213 -7.369 1.00 97.88 93 LEU A O 1
ATOM 725 N N . ASP A 1 94 ? -0.729 -3.476 -9.196 1.00 97.75 94 ASP A N 1
ATOM 726 C CA . ASP A 1 94 ? -2.163 -3.770 -9.351 1.00 97.75 94 ASP A CA 1
ATOM 727 C C . ASP A 1 94 ? -2.730 -4.541 -8.155 1.00 97.75 94 ASP A C 1
ATOM 729 O O . ASP A 1 94 ? -3.791 -4.209 -7.616 1.00 97.75 94 ASP A O 1
ATOM 733 N N . ARG A 1 95 ? -1.990 -5.547 -7.673 1.00 97.75 95 ARG A N 1
ATOM 734 C CA . ARG A 1 95 ? -2.362 -6.283 -6.456 1.00 97.75 95 ARG A CA 1
ATOM 735 C C . ARG A 1 95 ? -2.388 -5.360 -5.242 1.00 97.75 95 ARG A C 1
ATOM 737 O O . ARG A 1 95 ? -3.344 -5.414 -4.466 1.00 97.75 95 ARG A O 1
ATOM 744 N N . LEU A 1 96 ? -1.378 -4.500 -5.085 1.00 97.38 96 LEU A N 1
ATOM 745 C CA . LEU A 1 96 ? -1.351 -3.512 -4.007 1.00 97.38 96 LEU A CA 1
ATOM 746 C C . LEU A 1 96 ? -2.552 -2.577 -4.075 1.00 97.38 96 LEU A C 1
ATOM 748 O O . LEU A 1 96 ? -3.173 -2.341 -3.046 1.00 97.38 96 LEU A O 1
ATOM 752 N N . ARG A 1 97 ? -2.935 -2.090 -5.258 1.00 97.31 97 ARG A N 1
ATOM 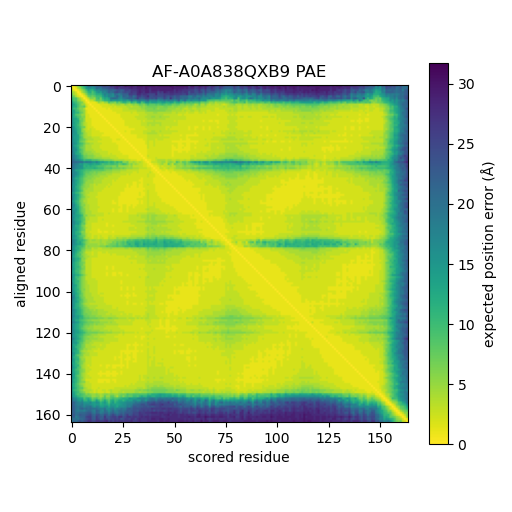753 C CA . ARG A 1 97 ? -4.116 -1.234 -5.424 1.00 97.31 97 ARG A CA 1
ATOM 754 C C . ARG A 1 97 ? -5.371 -1.889 -4.851 1.00 97.31 97 ARG A C 1
ATOM 756 O O . ARG A 1 97 ? -6.091 -1.253 -4.080 1.00 97.31 97 ARG A O 1
ATOM 763 N N . GLY A 1 98 ? -5.610 -3.159 -5.183 1.00 97.56 98 GLY A N 1
ATOM 764 C CA . GLY A 1 98 ? -6.741 -3.920 -4.649 1.00 97.56 98 GLY A CA 1
ATOM 765 C C . GLY A 1 98 ? -6.689 -4.058 -3.124 1.00 97.56 98 GLY A C 1
ATOM 766 O O . GLY A 1 98 ? -7.682 -3.806 -2.438 1.00 97.56 98 GLY A O 1
ATOM 767 N N . VAL A 1 99 ? -5.516 -4.392 -2.580 1.00 98.12 99 VAL A N 1
ATOM 768 C CA . VAL A 1 99 ? -5.313 -4.552 -1.131 1.00 98.12 99 VAL A CA 1
ATOM 769 C C . VAL A 1 99 ? -5.477 -3.232 -0.377 1.00 98.12 99 VAL A C 1
ATOM 771 O O . VAL A 1 99 ? -6.144 -3.210 0.652 1.00 98.12 99 VAL A O 1
ATOM 774 N N . LEU A 1 100 ? -4.928 -2.128 -0.885 1.00 97.88 100 LEU A N 1
ATOM 775 C CA . LEU A 1 100 ? -5.041 -0.805 -0.267 1.00 97.88 100 LEU A CA 1
ATOM 776 C C . LEU A 1 100 ? -6.484 -0.294 -0.292 1.00 97.88 100 LEU A C 1
ATOM 778 O O . LEU A 1 100 ? -6.957 0.252 0.703 1.00 97.88 100 LEU A O 1
ATOM 782 N N . SER A 1 101 ? -7.208 -0.523 -1.392 1.00 97.62 101 SER A N 1
ATOM 783 C CA . SER A 1 101 ? -8.629 -0.171 -1.493 1.00 97.62 101 SER A CA 1
ATOM 784 C C . SER A 1 101 ? -9.476 -0.952 -0.486 1.00 97.62 101 SER A C 1
ATOM 786 O O . SER A 1 101 ? -10.338 -0.374 0.182 1.00 97.62 101 SER A O 1
ATOM 788 N N . ARG A 1 102 ? -9.222 -2.261 -0.343 1.00 98.12 102 ARG A N 1
ATOM 789 C CA . ARG A 1 102 ? -9.912 -3.090 0.654 1.00 98.12 102 ARG A CA 1
ATOM 790 C C . ARG A 1 102 ? -9.534 -2.687 2.075 1.00 98.12 102 ARG A C 1
ATOM 792 O O . ARG A 1 102 ? -10.427 -2.525 2.891 1.00 98.12 102 ARG A O 1
ATOM 799 N N . CYS A 1 103 ? -8.249 -2.452 2.343 1.00 98.25 103 CYS A N 1
ATOM 800 C CA . CYS A 1 103 ? -7.770 -1.953 3.631 1.00 98.25 103 CYS A CA 1
ATOM 801 C C . CYS A 1 103 ? -8.527 -0.691 4.047 1.00 98.25 103 CYS A C 1
ATOM 803 O O . CYS A 1 103 ? -9.100 -0.654 5.130 1.00 98.25 103 CYS A O 1
ATOM 805 N N . ARG A 1 104 ? -8.576 0.317 3.166 1.00 98.25 104 ARG A N 1
ATOM 806 C CA . ARG A 1 104 ? -9.320 1.550 3.425 1.00 98.25 104 ARG A CA 1
ATOM 807 C C . ARG A 1 104 ? -10.772 1.236 3.789 1.00 98.25 104 ARG A C 1
ATOM 809 O O . ARG A 1 104 ? -11.218 1.626 4.854 1.00 98.25 104 ARG A O 1
ATOM 816 N N . THR A 1 105 ? -11.470 0.480 2.946 1.00 98.12 105 THR A N 1
ATOM 817 C CA . THR A 1 105 ? -12.896 0.161 3.141 1.00 98.12 105 THR A CA 1
ATOM 818 C C . THR A 1 105 ? -13.156 -0.563 4.468 1.00 98.12 105 THR A C 1
ATOM 820 O O . THR A 1 105 ? -14.034 -0.163 5.230 1.00 98.12 105 THR A O 1
ATOM 823 N N . ASP A 1 106 ? -12.366 -1.595 4.772 1.00 97.94 106 ASP A N 1
ATOM 824 C CA . ASP A 1 106 ? -12.510 -2.391 5.992 1.00 97.94 106 ASP A CA 1
ATOM 825 C C . ASP A 1 106 ? -12.257 -1.528 7.244 1.00 97.94 106 ASP A C 1
ATOM 827 O O . ASP A 1 106 ? -13.015 -1.588 8.213 1.00 97.94 106 ASP A O 1
ATOM 831 N N . PHE A 1 107 ? -11.214 -0.689 7.226 1.00 98.12 107 PHE A N 1
ATOM 832 C CA . PHE A 1 107 ? -10.858 0.157 8.366 1.00 98.12 107 PHE A CA 1
ATOM 833 C C . PHE A 1 107 ? -11.714 1.426 8.496 1.00 98.12 107 PHE A C 1
ATOM 835 O O . PHE A 1 107 ? -11.924 1.875 9.619 1.00 98.12 107 PHE A O 1
ATOM 842 N N . GLU A 1 108 ? -12.276 1.968 7.411 1.00 98.00 108 GLU A N 1
ATOM 843 C CA . GLU A 1 108 ? -13.310 3.018 7.463 1.00 98.00 108 GLU A CA 1
ATOM 844 C C . GLU A 1 108 ? -14.579 2.509 8.144 1.00 98.00 108 GLU A C 1
ATOM 846 O O . GLU A 1 108 ? -15.160 3.220 8.964 1.00 98.00 108 GLU A O 1
ATOM 851 N N . ALA A 1 109 ? -14.999 1.277 7.839 1.00 97.88 109 ALA A N 1
ATOM 852 C CA . ALA A 1 109 ? -16.146 0.660 8.494 1.00 97.88 109 ALA A CA 1
ATOM 853 C C . ALA A 1 109 ? -15.883 0.467 9.997 1.00 97.88 109 ALA A C 1
ATOM 855 O O . ALA A 1 109 ? -16.675 0.917 10.818 1.00 97.88 109 ALA A O 1
ATOM 856 N N . MET A 1 110 ? -14.725 -0.099 10.353 1.00 97.38 110 MET A N 1
ATOM 857 C CA . MET A 1 110 ? -14.299 -0.317 11.744 1.00 97.38 110 MET A CA 1
ATOM 858 C C . MET A 1 110 ? -14.044 0.975 12.541 1.00 97.38 110 MET A C 1
ATOM 860 O O . MET A 1 110 ? -14.028 0.959 13.765 1.00 97.38 110 MET A O 1
ATOM 864 N N . ALA A 1 111 ? -13.824 2.104 11.872 1.00 97.38 111 ALA A N 1
ATOM 865 C CA . ALA A 1 111 ? -13.577 3.399 12.503 1.00 97.38 111 ALA A CA 1
ATOM 866 C C . ALA A 1 111 ? -14.851 4.138 12.966 1.00 97.38 111 ALA A C 1
ATOM 868 O O . ALA A 1 111 ? -14.755 5.226 13.563 1.00 97.38 111 ALA A O 1
ATOM 869 N N . ARG A 1 112 ? -16.036 3.598 12.656 1.00 97.81 112 ARG A N 1
ATOM 870 C CA . ARG A 1 112 ? -17.331 4.211 12.978 1.00 97.81 112 ARG A CA 1
ATOM 871 C C . ARG A 1 112 ? -17.623 4.160 14.485 1.00 97.81 112 ARG A C 1
ATOM 873 O O . ARG A 1 112 ? -17.125 3.277 15.181 1.00 97.81 112 ARG A O 1
ATOM 880 N N . PRO A 1 113 ? -18.412 5.108 15.025 1.00 96.88 113 PRO A N 1
ATOM 881 C CA . PRO A 1 113 ? -18.839 5.052 16.422 1.00 96.88 113 PRO A CA 1
ATOM 882 C C . PRO A 1 113 ? -19.510 3.709 16.747 1.00 96.88 113 PRO A C 1
ATOM 884 O O . PRO A 1 113 ? -20.323 3.232 15.965 1.00 96.88 113 PRO A O 1
ATOM 887 N N . GLY A 1 114 ? -19.163 3.110 17.888 1.00 96.25 114 GLY A N 1
ATOM 888 C CA . GLY A 1 114 ? -19.697 1.811 18.326 1.00 96.25 114 GLY A CA 1
ATOM 889 C C . GLY A 1 114 ? -18.894 0.582 17.879 1.00 96.25 114 GLY A C 1
ATOM 890 O O . GLY A 1 114 ? -18.992 -0.461 18.512 1.00 96.25 114 GLY A O 1
ATOM 891 N N . GLU A 1 115 ? -18.009 0.702 16.887 1.00 97.75 115 GLU A N 1
ATOM 892 C CA . GLU A 1 115 ? -17.294 -0.445 16.294 1.00 97.75 115 GLU A CA 1
ATOM 893 C C . GLU A 1 115 ? -16.013 -0.864 17.040 1.00 97.75 115 GLU A C 1
ATOM 895 O O . GLU A 1 115 ? -15.207 -1.642 16.529 1.00 97.75 115 GLU A O 1
ATOM 900 N N . GLY A 1 116 ? -15.774 -0.365 18.258 1.00 95.50 116 GLY A N 1
ATOM 901 C CA . GLY A 1 116 ? -14.523 -0.642 18.976 1.00 95.50 116 GLY A CA 1
ATOM 902 C C . GLY A 1 116 ? -14.305 -2.128 19.274 1.00 95.50 116 GLY A C 1
ATOM 903 O O . GLY A 1 116 ? -13.182 -2.611 19.133 1.00 95.50 116 GLY A O 1
ATOM 904 N N . GLU A 1 117 ? -15.368 -2.871 19.600 1.00 96.56 117 GLU A N 1
ATOM 905 C CA . GLU A 1 117 ? -15.293 -4.330 19.773 1.00 96.56 117 GLU A CA 1
ATOM 906 C C . GLU A 1 117 ? -14.971 -5.046 18.458 1.00 96.56 117 GLU A C 1
ATOM 908 O O . GLU A 1 117 ? -14.165 -5.977 18.440 1.00 96.56 117 GLU A O 1
ATOM 913 N N . THR A 1 118 ? -15.516 -4.572 17.334 1.00 96.75 118 THR A N 1
ATOM 914 C CA . THR A 1 118 ? -15.177 -5.080 15.999 1.00 96.75 118 THR A CA 1
ATOM 915 C C . THR A 1 118 ? -13.693 -4.880 15.707 1.00 96.75 118 THR A C 1
ATOM 917 O O . THR A 1 118 ? -13.020 -5.806 15.247 1.00 96.75 118 THR A O 1
ATOM 920 N N . VAL A 1 119 ? -13.140 -3.704 16.029 1.00 96.44 119 VAL A N 1
ATOM 921 C CA . VAL A 1 119 ? -11.700 -3.446 15.884 1.00 96.44 119 VAL A CA 1
ATOM 922 C C . VAL A 1 119 ? -10.888 -4.397 16.762 1.00 96.44 119 VAL A C 1
ATOM 924 O O . VAL A 1 119 ? -9.892 -4.950 16.293 1.00 96.44 119 VAL A O 1
ATOM 927 N N . ARG A 1 120 ? -11.316 -4.630 18.009 1.00 96.25 120 ARG A N 1
ATOM 928 C CA . ARG A 1 120 ? -10.642 -5.557 18.928 1.00 96.25 120 ARG A CA 1
ATOM 929 C C . ARG A 1 120 ? -10.655 -6.988 18.396 1.00 96.25 120 ARG A C 1
ATOM 931 O O . ARG A 1 120 ? -9.613 -7.634 18.381 1.00 96.25 120 ARG A O 1
ATOM 938 N N . GLY A 1 121 ? -11.804 -7.476 17.939 1.00 95.44 121 GLY A N 1
ATOM 939 C CA . GLY A 1 121 ? -11.957 -8.848 17.455 1.00 95.44 121 GLY A CA 1
ATOM 940 C C . GLY A 1 121 ? -11.274 -9.099 16.110 1.00 95.44 121 GLY A C 1
ATOM 941 O O . GLY A 1 121 ? -10.650 -10.141 15.915 1.00 95.44 121 GLY A O 1
ATOM 942 N N . TYR A 1 122 ? -11.354 -8.139 15.185 1.00 96.38 122 TYR A N 1
ATOM 943 C CA . TYR A 1 122 ? -11.019 -8.372 13.777 1.00 96.38 122 TYR A CA 1
ATOM 944 C C . TYR A 1 122 ? -9.902 -7.488 13.224 1.00 96.38 122 TYR A C 1
ATOM 946 O O . TYR A 1 122 ? -9.314 -7.848 12.203 1.00 96.38 122 TYR A O 1
ATOM 954 N N . GLY A 1 123 ? -9.552 -6.373 13.870 1.00 95.81 123 GLY A N 1
ATOM 955 C CA . GLY A 1 123 ? -8.582 -5.406 13.344 1.00 95.81 123 GLY A CA 1
ATOM 956 C C . GLY A 1 123 ? -7.238 -6.041 12.974 1.00 95.81 123 GLY A C 1
ATOM 957 O O . GLY A 1 123 ? -6.711 -5.806 11.886 1.00 95.81 123 GLY A O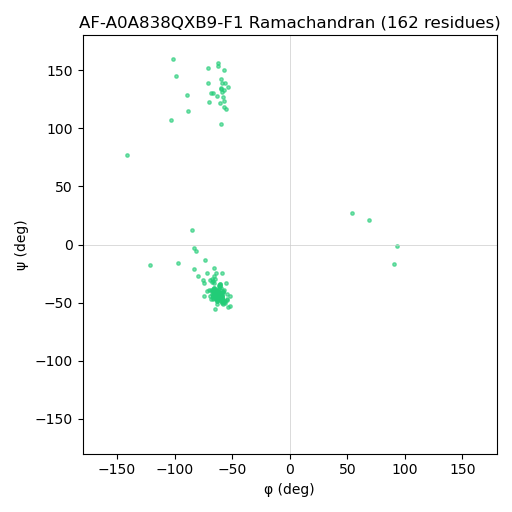 1
ATOM 958 N N . ASN A 1 124 ? -6.725 -6.939 13.817 1.00 95.50 124 ASN A N 1
ATOM 959 C CA . ASN A 1 124 ? -5.474 -7.650 13.541 1.00 95.50 124 ASN A CA 1
ATOM 960 C C . ASN A 1 124 ? -5.587 -8.606 12.351 1.00 95.50 124 ASN A C 1
ATOM 962 O O . ASN A 1 124 ? -4.722 -8.600 11.475 1.00 95.50 124 ASN A O 1
ATOM 966 N N . ALA A 1 125 ? -6.671 -9.382 12.281 1.00 96.06 125 ALA A N 1
ATOM 967 C CA . ALA A 1 125 ? -6.926 -10.285 11.162 1.00 96.06 125 ALA A CA 1
ATOM 968 C C . ALA A 1 125 ? -7.039 -9.521 9.831 1.00 96.06 125 ALA A C 1
ATOM 970 O O . ALA A 1 125 ? -6.585 -10.009 8.799 1.00 96.06 125 ALA A O 1
ATOM 971 N N . ARG A 1 126 ? -7.578 -8.294 9.858 1.00 97.00 126 ARG A N 1
ATOM 972 C CA . ARG A 1 126 ? -7.677 -7.405 8.690 1.00 97.00 126 ARG A CA 1
ATOM 973 C C . ARG A 1 126 ? -6.346 -6.754 8.308 1.00 97.00 126 ARG A C 1
ATOM 975 O O . ARG A 1 126 ? -6.108 -6.522 7.125 1.00 97.00 126 ARG A O 1
ATOM 982 N N . ALA A 1 127 ? -5.453 -6.508 9.266 1.00 96.62 127 ALA A N 1
ATOM 983 C CA . ALA A 1 127 ? -4.125 -5.952 9.002 1.00 96.62 127 ALA A CA 1
ATOM 984 C C . ALA A 1 127 ? -3.144 -6.972 8.382 1.00 96.62 127 ALA A C 1
ATOM 986 O O . ALA A 1 127 ? -2.320 -6.597 7.546 1.00 96.62 127 ALA A O 1
ATOM 987 N N . ILE A 1 128 ? -3.246 -8.261 8.734 1.00 96.62 128 ILE A N 1
ATOM 988 C CA . ILE A 1 128 ? -2.312 -9.316 8.283 1.00 96.62 128 ILE A CA 1
ATOM 989 C C . ILE A 1 128 ? -2.202 -9.422 6.745 1.00 96.62 128 ILE A C 1
ATOM 991 O O . ILE A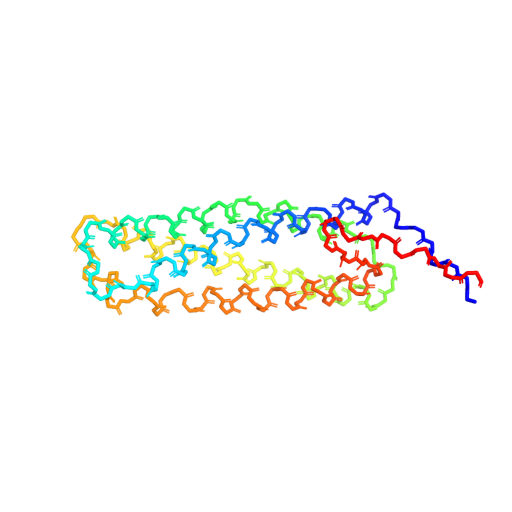 1 128 ? -1.074 -9.433 6.230 1.00 96.62 128 ILE A O 1
ATOM 995 N N . PRO A 1 129 ? -3.304 -9.479 5.967 1.00 96.75 129 PRO A N 1
ATOM 996 C CA . PRO A 1 129 ? -3.225 -9.526 4.508 1.00 96.75 129 PRO A CA 1
ATOM 997 C C . PRO A 1 129 ? -2.554 -8.290 3.906 1.00 96.75 129 PRO A C 1
ATOM 999 O O . PRO A 1 129 ? -1.832 -8.414 2.916 1.00 96.75 129 PRO A O 1
ATOM 1002 N N . VAL A 1 130 ? -2.755 -7.117 4.518 1.00 97.75 130 VAL A N 1
ATOM 1003 C CA . VAL A 1 130 ? -2.147 -5.857 4.076 1.00 97.75 130 VAL A CA 1
ATOM 1004 C C . VAL A 1 130 ? -0.634 -5.933 4.241 1.00 97.75 130 VAL A C 1
ATOM 1006 O O . VAL A 1 130 ? 0.083 -5.840 3.249 1.00 97.75 130 VAL A O 1
ATOM 1009 N N . GLN A 1 131 ? -0.147 -6.232 5.449 1.00 97.69 131 GLN A N 1
ATOM 1010 C CA . GLN A 1 131 ? 1.288 -6.392 5.726 1.00 97.69 131 GLN A CA 1
ATOM 1011 C C . GLN A 1 131 ? 1.927 -7.473 4.838 1.00 97.69 131 GLN A C 1
ATOM 1013 O O . GLN A 1 131 ? 3.030 -7.314 4.317 1.00 97.69 131 GLN A O 1
ATOM 1018 N N . THR A 1 132 ? 1.211 -8.575 4.600 1.00 97.56 132 THR A N 1
ATOM 1019 C CA . THR A 1 132 ? 1.672 -9.646 3.703 1.00 97.56 132 THR A CA 1
ATOM 1020 C C . THR A 1 132 ? 1.844 -9.152 2.265 1.00 97.56 132 THR A C 1
ATOM 1022 O O . THR A 1 132 ? 2.809 -9.528 1.594 1.00 97.56 132 THR A O 1
ATOM 1025 N N . ALA A 1 133 ? 0.925 -8.319 1.774 1.00 97.44 133 ALA A N 1
ATOM 1026 C CA . ALA A 1 133 ? 1.022 -7.727 0.447 1.00 97.44 133 ALA A CA 1
ATOM 1027 C C . ALA A 1 133 ? 2.186 -6.730 0.348 1.00 97.44 133 ALA A C 1
ATOM 1029 O O . ALA A 1 133 ? 2.911 -6.774 -0.646 1.00 97.44 133 ALA A O 1
ATOM 1030 N N . LEU A 1 134 ? 2.416 -5.914 1.384 1.00 97.31 134 LEU A N 1
ATOM 1031 C CA . LEU A 1 134 ? 3.557 -4.991 1.449 1.00 97.31 134 LEU A CA 1
ATOM 1032 C C . LEU A 1 134 ? 4.889 -5.750 1.348 1.00 97.31 134 LEU A C 1
ATOM 1034 O O . LEU A 1 134 ? 5.674 -5.491 0.441 1.00 97.31 134 LEU A O 1
ATOM 1038 N N . ARG A 1 135 ? 5.088 -6.798 2.157 1.00 97.56 135 ARG A N 1
ATOM 1039 C CA . ARG A 1 135 ? 6.300 -7.644 2.098 1.00 97.56 135 ARG A CA 1
ATOM 1040 C C . ARG A 1 135 ? 6.487 -8.343 0.747 1.00 97.56 135 ARG A C 1
ATOM 1042 O O . ARG A 1 135 ? 7.606 -8.586 0.297 1.00 97.56 135 ARG A O 1
ATOM 1049 N N . LYS A 1 136 ? 5.393 -8.744 0.086 1.00 97.31 136 LYS A N 1
ATOM 1050 C CA . LYS A 1 136 ? 5.454 -9.305 -1.277 1.00 97.31 136 LYS A CA 1
ATOM 1051 C C . LYS A 1 136 ? 5.894 -8.243 -2.283 1.00 97.31 136 LYS A C 1
ATOM 1053 O O . LYS A 1 136 ? 6.760 -8.538 -3.100 1.00 97.31 136 LYS A O 1
ATOM 1058 N N . TYR A 1 137 ? 5.338 -7.038 -2.197 1.00 97.31 137 TYR A N 1
ATOM 1059 C CA . TYR A 1 137 ? 5.744 -5.908 -3.024 1.00 97.31 137 TYR A CA 1
ATOM 1060 C C . TYR A 1 137 ? 7.226 -5.573 -2.840 1.00 97.31 137 TYR A C 1
ATOM 1062 O O . TYR A 1 137 ? 7.934 -5.469 -3.833 1.00 97.31 137 TYR A O 1
ATOM 1070 N N . GLU A 1 138 ? 7.727 -5.493 -1.606 1.00 96.19 138 GLU A N 1
ATOM 1071 C CA . GLU A 1 138 ? 9.138 -5.179 -1.337 1.00 96.19 138 GLU A CA 1
ATOM 1072 C C . GLU A 1 138 ? 10.106 -6.173 -1.987 1.00 96.19 138 GLU A C 1
ATOM 1074 O O . GLU A 1 138 ? 11.121 -5.774 -2.559 1.00 96.19 138 GLU A O 1
ATOM 1079 N N . ARG A 1 139 ? 9.773 -7.469 -1.971 1.00 97.12 139 ARG A N 1
ATOM 1080 C CA . ARG A 1 139 ? 10.571 -8.498 -2.659 1.00 97.12 139 ARG A CA 1
ATOM 1081 C C . ARG A 1 139 ? 10.581 -8.311 -4.176 1.00 97.12 139 ARG A C 1
ATOM 1083 O O . ARG A 1 139 ? 11.627 -8.482 -4.807 1.00 97.12 139 ARG A O 1
ATOM 1090 N N . VAL A 1 140 ? 9.439 -7.950 -4.764 1.00 97.75 140 VAL A N 1
ATOM 1091 C CA . VAL A 1 140 ? 9.346 -7.653 -6.202 1.00 97.75 140 VAL A CA 1
ATOM 1092 C C . VAL A 1 140 ? 10.114 -6.375 -6.531 1.00 97.75 140 VAL A C 1
ATOM 1094 O O . VAL A 1 140 ? 10.876 -6.366 -7.491 1.00 97.75 140 VAL A O 1
ATOM 1097 N N . LEU A 1 141 ? 9.999 -5.338 -5.701 1.00 96.81 141 LEU A N 1
ATOM 1098 C CA . LEU A 1 141 ? 10.722 -4.078 -5.848 1.00 96.81 141 LEU A CA 1
ATOM 1099 C C . LEU A 1 141 ? 12.242 -4.290 -5.823 1.00 96.81 141 LEU A C 1
ATOM 1101 O O . LEU A 1 141 ? 12.945 -3.792 -6.698 1.00 96.81 141 LEU A O 1
ATOM 1105 N N . ALA A 1 142 ? 12.754 -5.067 -4.864 1.00 95.25 142 ALA A N 1
ATOM 1106 C CA . ALA A 1 142 ? 14.175 -5.406 -4.795 1.00 95.25 142 ALA A CA 1
ATOM 1107 C C . ALA A 1 142 ? 14.650 -6.157 -6.053 1.00 95.25 142 ALA A C 1
ATOM 1109 O O . ALA A 1 142 ? 15.697 -5.836 -6.621 1.00 95.25 142 ALA A O 1
ATOM 1110 N N . SER A 1 143 ? 13.850 -7.115 -6.531 1.00 94.69 143 SER A N 1
ATOM 1111 C CA . SER A 1 143 ? 14.136 -7.861 -7.764 1.00 94.69 143 SER A CA 1
ATOM 1112 C C . SER A 1 143 ? 14.125 -6.951 -8.997 1.00 94.69 143 SER A C 1
ATOM 1114 O O . SER A 1 143 ? 14.996 -7.067 -9.861 1.00 94.69 143 SER A O 1
ATOM 1116 N N . PHE A 1 144 ? 13.183 -6.005 -9.050 1.00 95.56 144 PHE A N 1
ATOM 1117 C CA . PHE A 1 144 ? 13.078 -5.002 -10.103 1.00 95.56 144 PHE A CA 1
ATOM 1118 C C . PHE A 1 144 ? 14.293 -4.081 -10.135 1.00 95.56 144 PHE A C 1
ATOM 1120 O O . PHE A 1 144 ? 14.918 -3.926 -11.184 1.00 95.56 144 PHE A O 1
ATOM 1127 N N . PHE A 1 145 ? 14.705 -3.546 -8.985 1.00 94.44 145 PHE A N 1
ATOM 1128 C CA . PHE A 1 145 ? 15.920 -2.741 -8.895 1.00 94.44 145 PHE A CA 1
ATOM 1129 C C . PHE A 1 145 ? 17.160 -3.510 -9.350 1.00 94.44 145 PHE A C 1
ATOM 1131 O O . PHE A 1 145 ? 17.917 -2.999 -10.176 1.00 94.44 145 PHE A O 1
ATOM 1138 N N . SER A 1 146 ? 17.317 -4.764 -8.921 1.00 92.38 146 SER A N 1
ATOM 1139 C CA . SER A 1 146 ? 18.413 -5.622 -9.384 1.00 92.38 146 SER A CA 1
ATOM 1140 C C . SER A 1 146 ? 18.404 -5.815 -10.908 1.00 92.38 146 SER A C 1
ATOM 1142 O O . SER A 1 146 ? 19.442 -5.676 -11.555 1.00 92.38 146 SER A O 1
ATOM 1144 N N . ALA A 1 147 ? 17.242 -6.084 -11.514 1.00 92.81 147 ALA A N 1
ATOM 1145 C CA . ALA A 1 147 ? 17.123 -6.257 -12.964 1.00 92.81 147 ALA A CA 1
ATOM 1146 C C . ALA A 1 147 ? 17.425 -4.968 -13.752 1.00 92.81 147 ALA A C 1
ATOM 1148 O O . ALA A 1 147 ? 17.981 -5.027 -14.852 1.00 92.81 147 ALA A O 1
ATOM 1149 N N . MET A 1 148 ? 17.092 -3.810 -13.179 1.00 89.38 148 MET A N 1
ATOM 1150 C CA . MET A 1 148 ? 17.341 -2.491 -13.766 1.00 89.38 148 MET A CA 1
ATOM 1151 C C . MET A 1 148 ? 18.766 -1.967 -13.518 1.00 89.38 148 MET A C 1
ATOM 1153 O O . MET A 1 148 ? 19.117 -0.897 -14.018 1.00 89.38 148 MET A O 1
ATOM 1157 N N . GLY A 1 149 ? 19.596 -2.704 -12.769 1.00 89.56 149 GLY A N 1
ATOM 1158 C CA . GLY A 1 149 ? 20.934 -2.259 -12.367 1.00 89.56 149 GLY A CA 1
ATOM 1159 C C . GLY A 1 149 ? 20.906 -1.098 -11.369 1.00 89.56 149 GLY A C 1
ATOM 1160 O O . GLY A 1 149 ? 21.875 -0.356 -11.250 1.00 89.56 149 GLY A O 1
ATOM 1161 N N . ILE A 1 150 ? 19.787 -0.910 -10.668 1.00 88.50 150 ILE A N 1
ATOM 1162 C CA . ILE A 1 150 ? 19.607 0.142 -9.671 1.00 88.50 150 ILE A CA 1
ATOM 1163 C C . ILE A 1 150 ? 20.088 -0.397 -8.323 1.00 88.50 150 ILE A C 1
ATOM 1165 O O . ILE A 1 150 ? 19.499 -1.321 -7.763 1.00 88.50 150 ILE A O 1
ATOM 1169 N N . LYS A 1 151 ? 21.153 0.196 -7.779 1.00 83.44 151 LYS A N 1
ATOM 1170 C CA . LYS A 1 151 ? 21.609 -0.077 -6.410 1.00 83.44 151 LYS A CA 1
ATOM 1171 C C . LYS A 1 151 ? 20.910 0.873 -5.443 1.00 83.44 151 LYS A C 1
ATOM 1173 O O . LYS A 1 151 ? 20.910 2.087 -5.647 1.00 83.44 151 LYS A O 1
ATOM 1178 N N . VAL A 1 152 ? 20.319 0.314 -4.391 1.00 78.06 152 VAL A N 1
ATOM 1179 C CA . VAL A 1 152 ? 19.728 1.078 -3.289 1.00 78.06 152 VAL A CA 1
ATOM 1180 C C . VAL A 1 152 ? 20.696 1.016 -2.117 1.00 78.06 152 VAL A C 1
ATOM 1182 O O . VAL A 1 152 ? 20.832 -0.027 -1.484 1.00 78.06 152 VAL A O 1
ATOM 1185 N N . SER A 1 153 ? 21.373 2.127 -1.843 1.00 65.56 153 SER A N 1
ATOM 1186 C CA . SER A 1 153 ? 22.180 2.292 -0.633 1.00 65.56 153 SER A CA 1
ATOM 1187 C C . SER A 1 153 ? 21.378 3.074 0.410 1.00 65.56 153 SER A C 1
ATOM 1189 O O . SER A 1 153 ? 20.622 3.972 0.030 1.00 65.56 153 SER A O 1
ATOM 1191 N N . PRO A 1 154 ? 21.525 2.775 1.713 1.00 58.69 154 PRO A N 1
ATOM 1192 C CA . PRO A 1 154 ? 20.972 3.617 2.768 1.00 58.69 154 PRO A CA 1
ATOM 1193 C C . PRO A 1 154 ? 21.485 5.054 2.626 1.00 58.69 154 PRO A C 1
ATOM 1195 O O . PRO A 1 154 ? 22.669 5.267 2.349 1.00 58.69 154 PRO A O 1
ATOM 1198 N N . LEU A 1 155 ? 20.608 6.039 2.833 1.00 50.72 155 LEU A N 1
ATOM 1199 C CA . LEU A 1 155 ? 21.014 7.442 2.922 1.00 50.72 155 LEU A CA 1
ATOM 1200 C C . LEU A 1 155 ? 22.057 7.584 4.045 1.00 50.72 155 LEU A C 1
ATOM 1202 O O . LEU A 1 155 ? 21.799 7.181 5.176 1.00 50.72 155 LEU A O 1
ATOM 1206 N N . GLY A 1 156 ? 23.240 8.111 3.717 1.00 45.75 156 GLY A N 1
ATOM 1207 C CA . GLY A 1 156 ? 24.349 8.299 4.663 1.00 45.75 156 GLY A CA 1
ATOM 1208 C C . GLY A 1 156 ? 25.369 7.156 4.743 1.00 45.75 156 GLY A C 1
ATOM 1209 O O . GLY A 1 156 ? 26.349 7.285 5.473 1.00 45.75 156 GLY A O 1
ATOM 1210 N N . ALA A 1 157 ? 25.203 6.059 3.994 1.00 44.72 157 ALA A N 1
ATOM 1211 C CA . ALA A 1 157 ? 26.268 5.064 3.879 1.00 44.72 157 ALA A CA 1
ATOM 1212 C C . ALA A 1 157 ? 27.469 5.678 3.131 1.00 44.72 157 ALA A C 1
ATOM 1214 O O . ALA A 1 157 ? 27.266 6.248 2.053 1.00 44.72 157 ALA A O 1
ATOM 1215 N N . PRO A 1 158 ? 28.709 5.572 3.652 1.00 44.00 158 PRO A N 1
ATOM 1216 C CA . PRO A 1 158 ? 29.872 6.053 2.926 1.00 44.00 158 PRO A CA 1
ATOM 1217 C C . PRO A 1 158 ? 29.930 5.330 1.582 1.00 44.00 158 PRO A C 1
ATOM 1219 O O . PRO A 1 158 ? 29.885 4.097 1.521 1.00 44.00 158 PRO A O 1
ATOM 1222 N N . VAL A 1 159 ? 30.014 6.101 0.496 1.00 52.53 159 VAL A N 1
ATOM 1223 C CA . VAL A 1 159 ? 30.394 5.561 -0.808 1.00 52.53 159 VAL A CA 1
ATOM 1224 C C . VAL A 1 159 ? 31.779 4.973 -0.592 1.00 52.53 159 VAL A C 1
ATOM 1226 O O . VAL A 1 159 ? 32.733 5.726 -0.419 1.00 52.53 159 VAL A O 1
ATOM 1229 N N . ARG A 1 160 ? 31.887 3.642 -0.492 1.00 44.75 160 ARG A N 1
ATOM 1230 C CA . ARG A 1 160 ? 33.192 2.987 -0.372 1.00 44.75 160 ARG A CA 1
ATOM 1231 C C . ARG A 1 160 ? 34.022 3.459 -1.567 1.00 44.75 160 ARG A C 1
ATOM 1233 O O . ARG A 1 160 ? 33.613 3.168 -2.696 1.00 44.75 160 ARG A O 1
ATOM 1240 N N . PRO A 1 161 ? 35.136 4.183 -1.356 1.00 42.81 161 PRO A N 1
ATOM 1241 C CA . PRO A 1 161 ? 36.064 4.438 -2.438 1.00 42.81 161 PRO A CA 1
ATOM 1242 C C . PRO A 1 161 ? 36.521 3.068 -2.926 1.00 42.81 161 PRO A C 1
ATOM 1244 O O . PRO A 1 161 ? 36.825 2.188 -2.114 1.00 42.81 161 PRO A O 1
ATOM 1247 N N . LEU A 1 162 ? 36.487 2.855 -4.239 1.00 43.84 162 LEU A N 1
ATOM 1248 C CA . LEU A 1 162 ? 37.093 1.670 -4.828 1.00 43.84 162 LEU A CA 1
ATOM 1249 C C . LEU A 1 162 ? 38.564 1.684 -4.409 1.00 43.84 162 LEU A C 1
ATOM 1251 O O . LEU A 1 162 ? 39.262 2.658 -4.680 1.00 43.84 162 LEU A O 1
ATOM 1255 N N . ALA A 1 163 ? 38.987 0.655 -3.673 1.00 43.41 163 ALA A N 1
ATOM 1256 C CA . ALA A 1 163 ? 40.390 0.475 -3.342 1.00 43.41 163 ALA A CA 1
ATOM 1257 C C . ALA A 1 163 ? 41.147 0.323 -4.669 1.00 43.41 163 ALA A C 1
ATOM 1259 O O . ALA A 1 163 ? 40.766 -0.525 -5.483 1.00 43.41 163 ALA A O 1
ATOM 1260 N N . SER A 1 164 ? 42.110 1.219 -4.891 1.00 43.72 164 SER A N 1
ATOM 1261 C CA . SER A 1 164 ? 42.999 1.243 -6.054 1.00 43.72 164 SER A CA 1
ATOM 1262 C C . SER A 1 164 ? 43.834 -0.025 -6.165 1.00 43.72 164 SER A C 1
ATOM 1264 O O . SER A 1 164 ? 44.245 -0.545 -5.102 1.00 43.72 164 SER A O 1
#

pLDDT: mean 89.6, std 14.96, range [42.81, 98.38]

Sequence (164 aa):
MLPEPPLDSARITLRDDLLRFRDTLNSIDAAAARLQRDFREASTAALLSRARVMSDACARSARNLPLTHKAVLAADTPDKRRRKSRGEMVQALDRLRGVLSRCRTDFEAMARPGEGETVRGYGNARAIPVQTALRKYERVLASFFSAMGIKVSPLGAPVRPLAS

Foldseek 3Di:
DDDDDDDDPLVVVLVVLVVVLLVLLVQLVVLLVLLPPPLQVDDLLSLLVSLVSNLVSLVSSLVSLVVNLVSLVPDDDPDPLLVVLSVLLNVLSVVLNVLSVVSNVVSVVCNDPPNSVVSSVCVNVSSVVNVVSSVVNVVSVVSNCVSSVHDDDPVPDPPPDPDD

Solvent-accessible surface area (backbone atoms only — not comparable to full-atom values): 8998 Å² total; per-residue (Å²): 133,82,81,78,77,79,79,52,71,69,57,50,52,48,49,52,49,51,48,55,50,52,60,46,46,49,49,35,55,54,27,44,51,57,44,59,52,62,39,87,79,48,51,50,70,55,39,20,51,37,26,40,51,34,13,51,28,22,49,56,40,50,68,51,44,64,59,48,52,52,48,57,68,68,52,88,48,95,47,74,67,35,43,51,38,46,52,54,44,51,53,41,51,55,52,45,49,56,46,26,54,48,46,21,55,58,21,52,60,31,33,38,91,87,25,24,63,55,32,56,76,41,43,58,72,62,38,48,63,48,55,53,49,51,58,52,38,52,56,45,49,54,52,34,30,56,62,69,71,49,82,88,75,66,91,86,62,77,79,75,73,79,82,128

Mean predicted aligned error: 6.15 Å

Nearest PDB structures (foldseek):
  7kl9-assembly1_E  TM=6.897E-01  e=9.943E-02  Homo sapiens
  4iar-assembly1_A  TM=5.614E-01  e=3.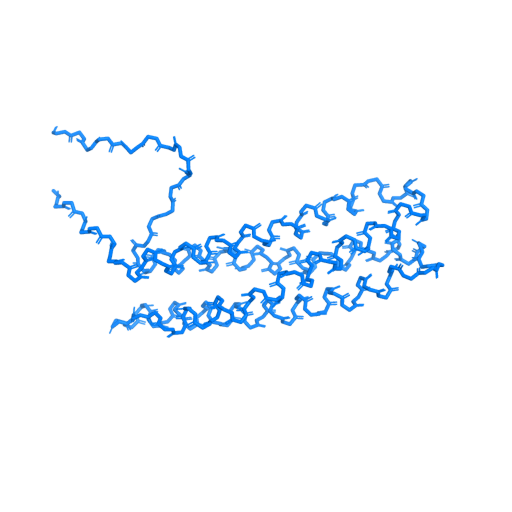209E-02  Homo sapiens
  4qim-assembly1_A  TM=5.997E-01  e=9.943E-02  Homo sapiens
  8ugj-assembly1_4C  TM=4.930E-01  e=1.640E+00  Sus scrofa
  4daj-assembly6_D  TM=3.551E-01  e=5.889E+00  Rattus norvegicus